Protein AF-A0A940SLX8-F1 (afdb_monomer_lite)

Secondary structure (DSSP, 8-state):
-HHHHHHHHHHHHHHHHHHHHHHHHHHHHHHTT--HHHHHHHHHHHHHHHHHHHHHHHHHHHHHHHHHHHHH-PPPPTHHHHHHHHHHHHHHHHHHHHHHHTTT-HHHHHHHHHHSHHHHHHHHHHSTTTS-TTTS-TTHHHHTTHHHHHHHHHHHHHHHHHHHHHHHHHHHHHT--

pLDDT: mean 77.26, std 13.23, range [50.78, 95.62]

Radius of gyration: 19.34 Å; chains: 1; bounding box: 44×27×64 Å

Foldseek 3Di:
DVLLVVLLVLLVVLLVVLLVVLQVLLVVQVVVVDDLVSLVVSLVVSLVVLLVSLLVSLLVSLVVQLVVCVVPVDHDDPVSLLVSLCSSLVVLVVLLVVCVVPQVDPVSVVVSCRRRRSCNSVVCSVPVVPDGPVVDDPVSSVVSSVSSVSSSVSNCNSHVVSNVVSVVVVVVVVVVD

Sequence (177 aa):
MKQYGKHLARLLLWLLLSEIFCLVLAFSFALLGGSVLLRLAGMLCGITAHVLLMYNTAQKIAEDDLRRYRQTGAAMPVRKPLLLAVCGMLPAWLLCLLLTLFRDSVLMQNVFLLLNAPFIGLYQLIFDGHEPFSAVPLLQRLLTALPPLLTGAALLAGYLPHYRRGIAAYHARSSRG

Structure (mmCIF, N/CA/C/O backbone):
data_AF-A0A940SLX8-F1
#
_entry.id   AF-A0A940SLX8-F1
#
loop_
_atom_site.group_PDB
_atom_site.id
_atom_site.type_symbol
_atom_site.label_atom_id
_atom_site.label_alt_id
_atom_site.label_comp_id
_atom_site.label_asym_id
_atom_site.label_entity_id
_atom_site.label_seq_id
_atom_site.pdbx_PDB_ins_code
_atom_site.Cartn_x
_atom_site.Cartn_y
_atom_site.Cartn_z
_atom_site.occupancy
_atom_site.B_iso_or_equiv
_atom_site.auth_seq_id
_atom_site.auth_comp_id
_atom_site.auth_asym_id
_atom_site.aut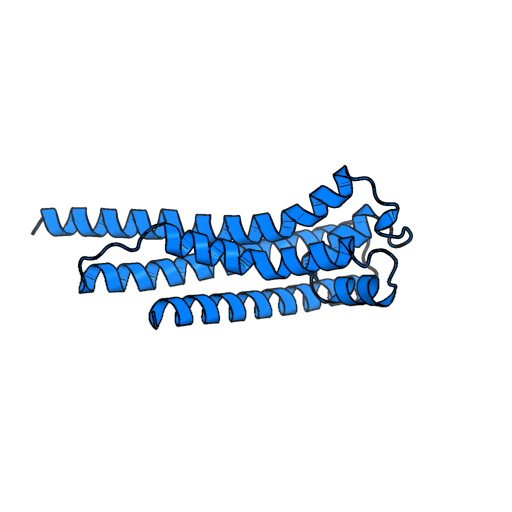h_atom_id
_atom_site.pdbx_PDB_model_num
ATOM 1 N N . MET A 1 1 ? -13.174 13.479 12.067 1.00 61.16 1 MET A N 1
ATOM 2 C CA . MET A 1 1 ? -12.348 13.606 10.841 1.00 61.16 1 MET A CA 1
ATOM 3 C C . MET A 1 1 ? -10.848 13.733 11.121 1.00 61.16 1 MET A C 1
ATOM 5 O O . MET A 1 1 ? -10.088 13.054 10.446 1.00 61.16 1 MET A O 1
ATOM 9 N N . LYS A 1 2 ? -10.408 14.486 12.147 1.00 77.31 2 LYS A N 1
ATOM 10 C CA . LYS A 1 2 ? -8.978 14.716 12.470 1.00 77.31 2 LYS A CA 1
ATOM 11 C C . LYS A 1 2 ? -8.082 13.457 12.504 1.00 77.31 2 LYS A C 1
ATOM 13 O O . LYS A 1 2 ? -6.961 13.504 12.020 1.00 77.31 2 LYS A O 1
ATOM 18 N N . GLN A 1 3 ? -8.563 12.322 13.021 1.00 81.38 3 GLN A N 1
ATOM 19 C CA . GLN A 1 3 ? -7.761 11.085 13.102 1.00 81.38 3 GLN A CA 1
ATOM 20 C C . GLN A 1 3 ? -7.558 10.380 11.754 1.00 81.38 3 GLN A C 1
ATOM 22 O O . GLN A 1 3 ? -6.480 9.860 11.504 1.00 81.38 3 GLN A O 1
ATOM 27 N N . TYR A 1 4 ? -8.558 10.408 10.867 1.00 81.06 4 TYR A N 1
ATOM 28 C CA . TYR A 1 4 ? -8.413 9.830 9.528 1.00 81.06 4 TYR A CA 1
ATOM 29 C C . TYR A 1 4 ? -7.348 10.585 8.722 1.00 81.06 4 TYR A C 1
ATOM 31 O O . TYR A 1 4 ? -6.506 9.964 8.089 1.00 81.06 4 TYR A O 1
ATOM 39 N N . GLY A 1 5 ? -7.324 11.920 8.834 1.00 82.88 5 GLY A N 1
ATOM 40 C CA . GLY A 1 5 ? -6.283 12.745 8.216 1.00 82.88 5 GLY A CA 1
ATOM 41 C C . GLY A 1 5 ? -4.875 12.410 8.716 1.00 82.88 5 GLY A C 1
ATOM 42 O O . GLY A 1 5 ? -3.955 12.336 7.913 1.00 82.88 5 GLY A O 1
ATOM 43 N N . LYS A 1 6 ? -4.707 12.124 10.017 1.00 89.50 6 LYS A N 1
ATOM 44 C CA . LYS A 1 6 ? -3.416 11.672 10.570 1.00 89.50 6 LYS A CA 1
ATOM 45 C C . LYS A 1 6 ? -2.981 10.321 9.997 1.00 89.50 6 LYS A C 1
ATOM 47 O O . LYS A 1 6 ? -1.818 10.169 9.639 1.00 89.50 6 LYS A O 1
ATOM 52 N N . HIS A 1 7 ? -3.905 9.365 9.889 1.00 88.19 7 HIS A N 1
ATOM 53 C CA . HIS A 1 7 ? -3.631 8.047 9.304 1.00 88.19 7 HIS A CA 1
ATOM 54 C C . HIS A 1 7 ? -3.264 8.146 7.826 1.00 88.19 7 HIS A C 1
ATOM 56 O O . HIS A 1 7 ? -2.301 7.519 7.397 1.00 88.19 7 HIS A O 1
ATOM 62 N N . LEU A 1 8 ? -3.980 8.983 7.073 1.00 86.62 8 LEU A N 1
ATOM 63 C CA . LEU A 1 8 ? -3.698 9.234 5.664 1.00 86.62 8 LEU A CA 1
ATOM 64 C C . LEU A 1 8 ? -2.342 9.924 5.473 1.00 86.62 8 LEU A C 1
ATOM 66 O O . LEU A 1 8 ? -1.545 9.468 4.666 1.00 86.62 8 LEU A O 1
ATOM 70 N N . ALA A 1 9 ? -2.042 10.972 6.242 1.00 86.75 9 ALA A N 1
ATOM 71 C CA . ALA A 1 9 ? -0.749 11.653 6.172 1.00 86.75 9 ALA A CA 1
ATOM 72 C C . ALA A 1 9 ? 0.411 10.708 6.521 1.00 86.75 9 ALA A C 1
ATOM 74 O O . ALA A 1 9 ? 1.430 10.697 5.837 1.00 86.75 9 ALA A O 1
ATOM 75 N N . ARG A 1 10 ? 0.235 9.867 7.552 1.00 88.12 10 ARG A N 1
ATOM 76 C CA . ARG A 1 10 ? 1.206 8.829 7.915 1.00 88.12 10 ARG A CA 1
ATOM 77 C C . ARG A 1 10 ? 1.404 7.837 6.767 1.00 88.12 10 ARG A C 1
ATOM 79 O O . ARG A 1 10 ? 2.544 7.524 6.449 1.00 88.12 10 ARG A O 1
ATOM 86 N N . LEU A 1 11 ? 0.320 7.362 6.154 1.00 86.19 11 LEU A N 1
ATOM 87 C CA . LEU A 1 11 ? 0.385 6.455 5.011 1.00 86.19 11 LEU A CA 1
ATOM 88 C C . LEU A 1 11 ? 1.140 7.087 3.835 1.00 86.19 11 LEU A C 1
ATOM 90 O O . LEU A 1 11 ? 2.054 6.465 3.310 1.00 86.19 11 LEU A O 1
ATOM 94 N N . LEU A 1 12 ? 0.800 8.324 3.465 1.00 85.94 12 LEU A N 1
ATOM 95 C CA . LEU A 1 12 ? 1.447 9.047 2.366 1.00 85.94 12 LEU A CA 1
ATOM 96 C C . LEU A 1 12 ? 2.942 9.271 2.623 1.00 85.94 12 LEU A C 1
ATOM 98 O O . LEU A 1 12 ? 3.746 9.091 1.714 1.00 85.94 12 LEU A O 1
ATOM 102 N N . LEU A 1 13 ? 3.325 9.607 3.859 1.00 88.56 13 LEU A N 1
ATOM 103 C CA . LEU A 1 13 ? 4.730 9.753 4.240 1.00 88.56 13 LEU A CA 1
ATOM 104 C C . LEU A 1 13 ? 5.499 8.437 4.076 1.00 88.56 13 LEU A C 1
ATOM 106 O O . LEU A 1 13 ? 6.578 8.423 3.493 1.00 88.56 13 LEU A O 1
ATOM 110 N N . TRP A 1 14 ? 4.951 7.329 4.576 1.00 86.06 14 TRP A N 1
ATOM 111 C CA . TRP A 1 14 ? 5.595 6.020 4.450 1.00 86.06 14 TRP A CA 1
ATOM 112 C C . TRP A 1 14 ? 5.632 5.517 3.010 1.00 86.06 14 TRP A C 1
ATOM 114 O O . TRP A 1 14 ? 6.601 4.871 2.622 1.00 86.06 14 TRP A O 1
ATOM 124 N N . LEU A 1 15 ? 4.614 5.840 2.215 1.00 83.75 15 LEU A N 1
ATOM 125 C CA . LEU A 1 15 ? 4.590 5.532 0.792 1.00 83.75 15 LEU A CA 1
ATOM 126 C C . LEU A 1 15 ? 5.710 6.289 0.069 1.00 83.75 15 LEU A C 1
ATOM 128 O O . LEU A 1 15 ? 6.518 5.660 -0.602 1.00 83.75 15 LEU A O 1
ATOM 132 N N . LEU A 1 16 ? 5.852 7.596 0.316 1.00 82.00 16 LEU A N 1
ATOM 133 C CA . LEU A 1 16 ? 6.955 8.403 -0.214 1.00 82.00 16 LEU A CA 1
ATOM 134 C C . LEU A 1 16 ? 8.331 7.854 0.196 1.00 82.00 16 LEU A C 1
ATOM 136 O O . LEU A 1 16 ? 9.211 7.705 -0.646 1.00 82.00 16 LEU A O 1
ATOM 140 N N . LEU A 1 17 ? 8.522 7.527 1.478 1.00 83.88 17 LEU A N 1
ATOM 141 C CA . LEU A 1 17 ? 9.782 6.953 1.964 1.00 83.88 17 LEU A CA 1
ATOM 142 C C . LEU A 1 17 ? 10.090 5.610 1.300 1.00 83.88 17 LEU A C 1
ATOM 144 O O . LEU A 1 17 ? 11.246 5.333 0.984 1.00 83.88 17 LEU A O 1
ATOM 148 N N . SER A 1 18 ? 9.067 4.788 1.071 1.00 82.69 18 SER A N 1
ATOM 149 C CA . SER A 1 18 ? 9.238 3.525 0.368 1.00 82.69 18 SER A CA 1
ATOM 150 C C . SER A 1 18 ? 9.635 3.726 -1.090 1.00 82.69 18 SER A C 1
ATOM 152 O O . SER A 1 18 ? 10.478 2.972 -1.569 1.00 82.69 18 SER A O 1
ATOM 154 N N . GLU A 1 19 ? 9.053 4.704 -1.785 1.00 75.44 19 GLU A N 1
ATOM 155 C CA . GLU A 1 19 ? 9.432 5.039 -3.164 1.00 75.44 19 GLU A CA 1
ATOM 156 C C . GLU A 1 19 ? 10.887 5.511 -3.229 1.00 75.44 19 GLU A C 1
ATOM 158 O O . GLU A 1 19 ? 11.663 5.002 -4.034 1.00 75.44 19 GLU A O 1
ATOM 163 N N . ILE A 1 20 ? 11.301 6.402 -2.318 1.00 79.56 20 ILE A N 1
ATOM 164 C CA . ILE A 1 20 ? 12.694 6.866 -2.220 1.00 79.56 20 ILE A CA 1
ATOM 165 C C . ILE A 1 20 ? 13.639 5.686 -1.970 1.00 79.56 20 ILE A C 1
ATOM 167 O O . ILE A 1 20 ? 14.657 5.557 -2.645 1.00 79.56 20 ILE A O 1
ATOM 171 N N . PHE A 1 21 ? 13.304 4.801 -1.028 1.00 80.81 21 PHE A N 1
ATOM 172 C CA . PHE A 1 21 ? 14.116 3.620 -0.731 1.00 80.81 21 PHE A CA 1
ATOM 173 C C . PHE A 1 21 ? 14.257 2.702 -1.950 1.00 80.81 21 PHE A C 1
ATOM 175 O O . PHE A 1 21 ? 15.353 2.242 -2.273 1.00 80.81 21 PHE A O 1
ATOM 182 N N . CYS A 1 22 ? 13.159 2.471 -2.663 1.00 74.31 22 CYS A N 1
ATOM 183 C CA . CYS A 1 22 ? 13.168 1.647 -3.861 1.00 74.31 22 CYS A CA 1
ATOM 184 C C . CYS A 1 22 ? 13.931 2.308 -5.016 1.00 74.31 22 CYS A C 1
ATOM 186 O O . CYS A 1 22 ? 14.577 1.604 -5.786 1.00 74.31 22 CYS A O 1
ATOM 188 N N . LEU A 1 23 ? 13.922 3.640 -5.102 1.00 70.50 23 LEU A N 1
ATOM 189 C CA . LEU A 1 23 ? 14.727 4.407 -6.053 1.00 70.50 23 LEU A CA 1
ATOM 190 C C . LEU A 1 23 ? 16.217 4.298 -5.756 1.00 70.50 23 LEU A C 1
ATOM 192 O O . LEU A 1 23 ? 16.998 4.050 -6.671 1.00 70.50 23 LEU A O 1
ATOM 196 N N . VAL A 1 24 ? 16.608 4.381 -4.483 1.00 76.25 24 VAL A N 1
ATOM 197 C CA . VAL A 1 24 ? 17.995 4.144 -4.058 1.00 76.25 24 VAL A CA 1
ATOM 198 C C . VAL A 1 24 ? 18.440 2.728 -4.425 1.00 76.25 24 VAL A C 1
ATOM 200 O O . VAL A 1 24 ? 19.523 2.561 -4.988 1.00 76.25 24 VAL A O 1
ATOM 203 N N . LEU A 1 25 ? 17.607 1.711 -4.172 1.00 72.69 25 LEU A N 1
ATOM 204 C CA . LEU A 1 25 ? 17.904 0.333 -4.573 1.00 72.69 25 LEU A CA 1
ATOM 205 C C . LEU A 1 25 ? 18.033 0.201 -6.094 1.00 72.69 25 LEU A C 1
ATOM 207 O O . LEU A 1 25 ? 19.049 -0.301 -6.571 1.00 72.69 25 LEU A O 1
ATOM 211 N N . ALA A 1 26 ? 17.050 0.682 -6.857 1.00 67.44 26 ALA A N 1
ATOM 212 C CA . ALA A 1 26 ? 17.057 0.607 -8.316 1.00 67.44 26 ALA A CA 1
ATOM 213 C C . ALA A 1 26 ? 18.305 1.277 -8.912 1.00 67.44 26 ALA A C 1
ATOM 215 O O . ALA A 1 26 ? 18.977 0.688 -9.757 1.00 67.44 26 ALA A O 1
ATOM 216 N N . PHE A 1 27 ? 18.667 2.463 -8.416 1.00 67.75 27 PHE A N 1
ATOM 217 C CA . PHE A 1 27 ? 19.854 3.190 -8.862 1.00 67.75 27 PHE A CA 1
ATOM 218 C C . PHE A 1 27 ? 21.152 2.456 -8.503 1.00 67.75 27 PHE A C 1
ATOM 220 O O . PHE A 1 27 ? 22.059 2.358 -9.328 1.00 67.75 27 PHE A O 1
ATOM 227 N N . SER A 1 28 ? 21.218 1.869 -7.304 1.00 70.94 28 SER A N 1
ATOM 228 C CA . SER A 1 28 ? 22.371 1.076 -6.859 1.00 70.94 28 SER A CA 1
ATOM 229 C C . SER A 1 28 ? 22.591 -0.148 -7.754 1.00 70.94 28 SER A C 1
ATOM 231 O O . SER A 1 28 ? 23.718 -0.428 -8.155 1.00 70.94 28 SER A O 1
ATOM 233 N N . PHE A 1 29 ? 21.520 -0.852 -8.131 1.00 66.44 29 PHE A N 1
ATOM 234 C CA . PHE A 1 29 ? 21.609 -2.006 -9.031 1.00 66.44 29 PHE A CA 1
ATOM 235 C C . PHE A 1 29 ? 21.891 -1.621 -10.489 1.00 66.44 29 PHE A C 1
ATOM 237 O O . PHE A 1 29 ? 22.574 -2.373 -11.188 1.00 66.44 29 PHE A O 1
ATOM 244 N N . ALA A 1 30 ? 21.406 -0.462 -10.947 1.00 63.56 30 ALA A N 1
ATOM 245 C CA . ALA A 1 30 ? 21.693 0.056 -12.283 1.00 63.56 30 ALA A CA 1
ATOM 246 C C . ALA A 1 30 ? 23.173 0.450 -12.442 1.00 63.56 30 ALA A C 1
ATOM 248 O O . ALA A 1 30 ? 23.803 0.074 -13.430 1.00 63.56 30 ALA A O 1
ATOM 249 N N . LEU A 1 31 ? 23.745 1.145 -11.452 1.00 64.69 31 LEU A N 1
ATOM 250 C CA . LEU A 1 31 ? 25.152 1.566 -11.448 1.00 64.69 31 LEU A CA 1
ATOM 251 C C . LEU A 1 31 ? 26.138 0.395 -11.444 1.00 64.69 31 LEU A C 1
ATOM 253 O O . LEU A 1 31 ? 27.201 0.482 -12.049 1.00 64.69 31 LEU A O 1
ATOM 257 N N . LEU A 1 32 ? 25.793 -0.705 -10.775 1.00 64.06 32 LEU A N 1
ATOM 258 C CA . LEU A 1 32 ? 26.677 -1.863 -10.633 1.00 64.06 32 LEU A CA 1
ATOM 259 C C . LEU A 1 32 ? 26.770 -2.731 -11.901 1.00 64.06 32 LEU A C 1
ATOM 261 O O . LEU A 1 32 ? 27.427 -3.768 -11.870 1.00 64.06 32 LEU A O 1
ATOM 265 N N . GLY A 1 33 ? 26.108 -2.353 -13.005 1.00 57.47 33 GLY A N 1
ATOM 266 C CA . GLY A 1 33 ? 26.141 -3.121 -14.256 1.00 57.47 33 GLY A CA 1
ATOM 267 C C . GLY A 1 33 ? 25.638 -4.560 -14.095 1.00 57.47 33 GLY A C 1
ATOM 268 O O . GLY A 1 33 ? 26.026 -5.443 -14.855 1.00 57.47 33 GLY A O 1
ATOM 269 N N . GLY A 1 34 ? 24.805 -4.809 -13.077 1.00 60.28 34 GLY A N 1
ATOM 270 C CA . GLY A 1 34 ? 24.477 -6.154 -12.618 1.00 60.28 34 GLY A CA 1
ATOM 271 C C . GLY A 1 34 ? 23.803 -7.008 -13.690 1.00 60.28 34 GLY A C 1
ATOM 272 O O . GLY A 1 34 ? 22.987 -6.511 -14.477 1.00 60.28 34 GLY A O 1
ATOM 273 N N . SER A 1 35 ? 24.120 -8.307 -13.675 1.00 72.75 35 SER A N 1
ATOM 274 C CA . SER A 1 35 ? 23.455 -9.327 -14.489 1.00 72.75 35 SER A CA 1
ATOM 275 C C . SER A 1 35 ? 21.934 -9.308 -14.278 1.00 72.75 35 SER A C 1
ATOM 277 O O . SER A 1 35 ? 21.438 -8.840 -13.251 1.00 72.75 35 SER A O 1
ATOM 279 N N . VAL A 1 36 ? 21.176 -9.854 -15.235 1.00 70.50 36 VAL A N 1
ATOM 280 C CA . VAL A 1 36 ? 19.701 -9.951 -15.170 1.00 70.50 36 VAL A CA 1
ATOM 281 C C . VAL A 1 36 ? 19.224 -10.543 -13.833 1.00 70.50 36 VAL A C 1
ATOM 283 O O . VAL A 1 36 ? 18.281 -10.037 -13.229 1.00 70.50 36 VAL A O 1
ATOM 286 N N . LEU A 1 37 ? 19.937 -11.549 -13.313 1.00 74.62 37 LEU A N 1
ATOM 287 C CA . LEU A 1 37 ? 19.700 -12.155 -11.996 1.00 74.62 37 LEU A CA 1
ATOM 288 C C . LEU A 1 37 ? 19.804 -11.152 -10.837 1.00 74.62 37 LEU A C 1
ATOM 290 O O . LEU A 1 37 ? 18.955 -11.154 -9.946 1.00 74.62 37 LEU A O 1
ATOM 294 N N . LEU A 1 38 ? 20.813 -10.278 -10.848 1.00 71.88 38 LEU A N 1
ATOM 295 C CA . LEU A 1 38 ? 21.011 -9.273 -9.802 1.00 71.88 38 LEU A CA 1
ATOM 296 C C . LEU A 1 38 ? 19.903 -8.207 -9.834 1.00 71.88 38 LEU A C 1
ATOM 298 O O . LEU A 1 38 ? 19.417 -7.781 -8.788 1.00 71.88 38 LEU A O 1
ATOM 302 N N . ARG A 1 39 ? 19.462 -7.820 -11.038 1.00 67.75 39 ARG A N 1
ATOM 303 C CA . ARG A 1 39 ? 18.347 -6.878 -11.239 1.00 67.75 39 ARG A CA 1
ATOM 304 C C . ARG A 1 39 ? 17.019 -7.465 -10.754 1.00 67.75 39 ARG A C 1
ATOM 306 O O . ARG A 1 39 ? 16.274 -6.778 -10.058 1.00 67.75 39 ARG A O 1
ATOM 313 N N . LEU A 1 40 ? 16.761 -8.744 -11.043 1.00 71.75 40 LEU A N 1
ATOM 314 C CA . LEU A 1 40 ? 15.604 -9.483 -10.521 1.00 71.75 40 LEU A CA 1
ATOM 315 C C . LEU A 1 40 ? 15.615 -9.558 -8.992 1.00 71.75 40 LEU A C 1
ATOM 317 O O . LEU A 1 40 ? 14.599 -9.278 -8.357 1.00 71.75 40 LEU A O 1
ATOM 321 N N . ALA A 1 41 ? 16.758 -9.898 -8.393 1.00 76.06 41 ALA A N 1
ATOM 322 C CA . ALA A 1 41 ? 16.896 -9.952 -6.941 1.00 76.06 41 ALA A CA 1
ATOM 323 C C . ALA A 1 41 ? 16.655 -8.576 -6.295 1.00 76.06 41 ALA A C 1
ATOM 325 O O . ALA A 1 41 ? 15.928 -8.477 -5.305 1.00 76.06 41 ALA A O 1
ATOM 326 N N . GLY A 1 42 ? 17.199 -7.506 -6.884 1.00 73.31 42 GLY A N 1
ATOM 327 C CA . GLY A 1 42 ? 16.982 -6.133 -6.429 1.00 73.31 42 GLY A CA 1
ATOM 328 C C . GLY A 1 42 ? 15.521 -5.693 -6.510 1.00 73.31 42 GLY A C 1
ATOM 329 O O . GLY A 1 42 ? 14.987 -5.126 -5.557 1.00 73.31 42 GLY A O 1
ATOM 330 N N . MET A 1 43 ? 14.850 -6.027 -7.611 1.00 73.06 43 MET A N 1
ATOM 331 C CA . MET A 1 43 ? 13.426 -5.770 -7.816 1.00 73.06 43 MET A CA 1
ATOM 332 C C . MET A 1 43 ? 12.559 -6.507 -6.788 1.00 73.06 43 MET A C 1
ATOM 334 O O . MET A 1 43 ? 11.723 -5.890 -6.129 1.00 73.06 43 MET A O 1
ATOM 338 N N . LEU A 1 44 ? 12.785 -7.811 -6.593 1.00 79.81 44 LEU A N 1
ATOM 339 C CA . LEU A 1 44 ? 12.064 -8.602 -5.590 1.00 79.81 44 LEU A CA 1
ATOM 340 C C . LEU A 1 44 ? 12.295 -8.063 -4.175 1.00 79.81 44 LEU A C 1
ATOM 342 O O . LEU A 1 44 ? 11.351 -7.988 -3.386 1.00 79.81 44 LEU A O 1
ATOM 346 N N . CYS A 1 45 ? 13.521 -7.637 -3.865 1.00 81.94 45 CYS A N 1
ATOM 347 C CA . CYS A 1 45 ? 13.854 -7.002 -2.594 1.00 81.94 45 CYS A CA 1
ATOM 348 C C . CYS A 1 45 ? 13.084 -5.685 -2.401 1.00 81.94 45 CYS A C 1
ATOM 350 O O . CYS A 1 45 ? 12.455 -5.496 -1.361 1.00 81.94 45 CYS A O 1
ATOM 352 N N . GLY A 1 46 ? 13.049 -4.815 -3.418 1.00 80.25 46 GLY A N 1
ATOM 353 C CA . GLY A 1 46 ? 12.303 -3.554 -3.384 1.00 80.25 46 GLY A CA 1
ATOM 354 C C . GLY A 1 46 ? 10.799 -3.756 -3.178 1.00 80.25 46 GLY A C 1
ATOM 355 O O . GLY A 1 46 ? 10.213 -3.159 -2.275 1.00 80.25 46 GLY A O 1
ATOM 356 N N . ILE A 1 47 ? 10.184 -4.664 -3.945 1.00 80.69 47 ILE A N 1
ATOM 357 C CA . ILE A 1 47 ? 8.757 -5.006 -3.808 1.00 80.69 47 ILE A CA 1
ATOM 358 C C . ILE A 1 47 ? 8.468 -5.559 -2.408 1.00 80.69 47 ILE A C 1
ATOM 360 O O . ILE A 1 47 ? 7.516 -5.133 -1.753 1.00 80.69 47 ILE A O 1
ATOM 364 N N . THR A 1 48 ? 9.302 -6.481 -1.924 1.00 86.25 48 THR A N 1
ATOM 365 C CA . THR A 1 48 ? 9.130 -7.094 -0.600 1.00 86.25 48 THR A CA 1
ATOM 366 C C . THR A 1 48 ? 9.257 -6.053 0.509 1.00 86.25 48 THR A C 1
ATOM 368 O O . THR A 1 48 ? 8.410 -5.999 1.400 1.00 86.25 48 THR A O 1
ATOM 371 N N . ALA A 1 49 ? 10.269 -5.184 0.441 1.00 86.25 49 ALA A N 1
ATOM 372 C CA . ALA A 1 49 ? 10.471 -4.109 1.406 1.00 86.25 49 ALA A CA 1
ATOM 373 C C . ALA A 1 49 ? 9.282 -3.136 1.428 1.00 86.25 49 ALA A C 1
ATOM 375 O O . ALA A 1 49 ? 8.779 -2.817 2.507 1.00 86.25 49 ALA A O 1
ATOM 376 N N . HIS A 1 50 ? 8.783 -2.730 0.256 1.00 87.25 50 HIS A N 1
ATOM 377 C CA . HIS A 1 50 ? 7.594 -1.886 0.133 1.00 87.25 50 HIS A CA 1
ATOM 378 C C . HIS A 1 50 ? 6.367 -2.533 0.788 1.00 87.25 50 HIS A C 1
ATOM 380 O O . HIS A 1 50 ? 5.709 -1.924 1.635 1.00 87.25 50 HIS A O 1
ATOM 386 N N . VAL A 1 51 ? 6.082 -3.795 0.449 1.00 89.31 51 VAL A N 1
ATOM 387 C CA . VAL A 1 51 ? 4.944 -4.550 0.994 1.00 89.31 51 VAL A CA 1
ATOM 388 C C . VAL A 1 51 ? 5.037 -4.671 2.515 1.00 89.31 51 VAL A C 1
ATOM 390 O O . VAL A 1 51 ? 4.057 -4.400 3.210 1.00 89.31 51 VAL A O 1
ATOM 393 N N . LEU A 1 52 ? 6.207 -5.022 3.052 1.00 90.69 52 LEU A N 1
ATOM 394 C CA . LEU A 1 52 ? 6.421 -5.138 4.497 1.00 90.69 52 LEU A CA 1
ATOM 395 C C . LEU A 1 52 ? 6.241 -3.798 5.218 1.00 90.69 52 LEU A C 1
ATOM 397 O O . LEU A 1 52 ? 5.646 -3.745 6.297 1.00 90.69 52 LEU A O 1
ATOM 401 N N . LEU A 1 53 ? 6.715 -2.708 4.620 1.00 89.94 53 LEU A N 1
ATOM 402 C CA . LEU A 1 53 ? 6.613 -1.368 5.187 1.00 89.94 53 LEU A CA 1
ATOM 403 C C . LEU A 1 53 ? 5.157 -0.870 5.196 1.00 89.94 53 LEU A C 1
ATOM 405 O O . LEU A 1 53 ? 4.695 -0.347 6.216 1.00 89.94 53 LEU A O 1
ATOM 409 N N . MET A 1 54 ? 4.395 -1.113 4.125 1.00 91.25 54 MET A N 1
ATOM 410 C CA . MET A 1 54 ? 2.952 -0.837 4.073 1.00 91.25 54 MET A CA 1
ATOM 411 C C . MET A 1 54 ? 2.171 -1.691 5.075 1.00 91.25 54 MET A C 1
ATOM 413 O O . MET A 1 54 ? 1.348 -1.169 5.830 1.00 91.25 54 MET A O 1
ATOM 417 N N . TYR A 1 55 ? 2.479 -2.986 5.152 1.00 93.50 55 TYR A N 1
ATOM 418 C CA . TYR A 1 55 ? 1.875 -3.914 6.105 1.00 93.50 55 TYR A CA 1
ATOM 419 C C . TYR A 1 55 ? 2.104 -3.475 7.562 1.00 93.50 55 TYR A C 1
ATOM 421 O O . TYR A 1 55 ? 1.154 -3.370 8.340 1.00 93.50 55 TYR A O 1
ATOM 429 N N . ASN A 1 56 ? 3.344 -3.141 7.932 1.00 93.88 56 ASN A N 1
ATOM 430 C CA . ASN A 1 56 ? 3.688 -2.662 9.275 1.00 93.88 56 ASN A CA 1
ATOM 431 C C . ASN A 1 56 ? 3.019 -1.312 9.591 1.00 93.88 56 ASN A C 1
ATOM 433 O O . ASN A 1 56 ? 2.493 -1.091 10.684 1.00 93.88 56 ASN A O 1
ATOM 437 N N . THR A 1 57 ? 2.965 -0.408 8.610 1.00 92.69 57 THR A N 1
ATOM 438 C CA . THR A 1 57 ? 2.246 0.866 8.748 1.00 92.69 57 THR A CA 1
ATOM 439 C C . THR A 1 57 ? 0.765 0.632 9.044 1.00 92.69 57 THR A C 1
ATOM 441 O O . THR A 1 57 ? 0.210 1.256 9.952 1.00 92.69 57 THR A O 1
ATOM 444 N N . ALA A 1 58 ? 0.134 -0.309 8.340 1.00 93.31 58 ALA A N 1
ATOM 445 C CA . ALA A 1 58 ? -1.253 -0.690 8.570 1.00 93.31 58 ALA A CA 1
ATOM 446 C C . ALA A 1 58 ? -1.486 -1.302 9.959 1.00 93.31 58 ALA A C 1
ATOM 448 O O . ALA A 1 58 ? -2.496 -0.986 10.590 1.00 93.31 58 ALA A O 1
ATOM 449 N N . GLN A 1 59 ? -0.547 -2.102 10.472 1.00 94.50 59 GLN A N 1
ATOM 450 C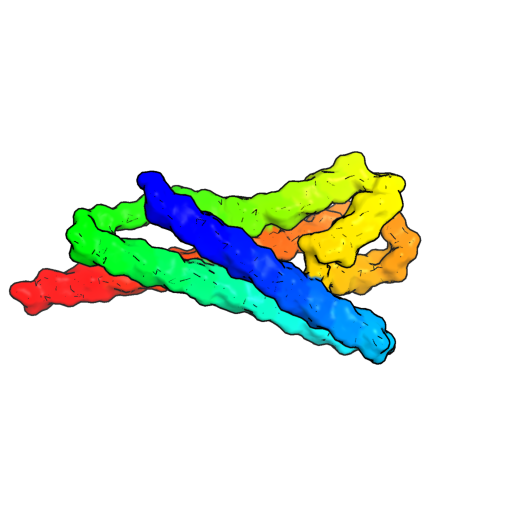 CA . GLN A 1 59 ? -0.612 -2.611 11.845 1.00 94.50 59 GLN A CA 1
ATOM 451 C C . GLN A 1 59 ? -0.583 -1.476 12.874 1.00 94.50 59 GLN A C 1
ATOM 453 O O . GLN A 1 59 ? -1.447 -1.426 13.745 1.00 94.50 59 GLN A O 1
ATOM 458 N N . LYS A 1 60 ? 0.321 -0.498 12.732 1.00 94.06 60 LYS A N 1
ATOM 459 C CA . LYS A 1 60 ? 0.365 0.665 13.639 1.00 94.06 60 LYS A CA 1
ATOM 460 C C . LYS A 1 60 ? -0.918 1.497 13.599 1.00 94.06 60 LYS A C 1
ATOM 462 O O . LYS A 1 60 ? -1.368 1.999 14.626 1.00 94.06 60 LYS A O 1
ATOM 467 N N . ILE A 1 61 ? -1.526 1.646 12.421 1.00 93.00 61 ILE A N 1
ATOM 468 C CA . ILE A 1 61 ? -2.832 2.309 12.284 1.00 93.00 61 ILE A CA 1
ATOM 469 C C . ILE A 1 61 ? -3.921 1.490 13.002 1.00 93.00 61 ILE A C 1
ATOM 471 O O . ILE A 1 61 ? -4.741 2.064 13.722 1.00 93.00 61 ILE A O 1
ATOM 475 N N . ALA A 1 62 ? -3.910 0.160 12.862 1.00 93.56 62 ALA A N 1
ATOM 476 C CA . ALA A 1 62 ? -4.838 -0.727 13.563 1.00 93.56 62 ALA A CA 1
ATOM 477 C C . ALA A 1 62 ? -4.678 -0.653 15.090 1.00 93.56 62 ALA A C 1
ATOM 479 O O . ALA A 1 62 ? -5.683 -0.633 15.799 1.00 93.56 62 ALA A O 1
ATOM 480 N N . GLU A 1 63 ? -3.448 -0.565 15.605 1.00 93.94 63 GLU A N 1
ATOM 481 C CA . GLU A 1 63 ? -3.170 -0.379 17.035 1.00 93.94 63 GLU A CA 1
ATOM 482 C C . GLU A 1 63 ? -3.746 0.935 17.573 1.00 93.94 63 GLU A C 1
ATOM 484 O O . GLU A 1 63 ? -4.395 0.944 18.623 1.00 93.94 63 GLU A O 1
ATOM 489 N N . ASP A 1 64 ? -3.549 2.040 16.852 1.00 93.56 64 ASP A N 1
ATOM 490 C CA . ASP A 1 64 ? -4.099 3.347 17.222 1.00 93.56 64 ASP A CA 1
ATOM 491 C C . ASP A 1 64 ? -5.637 3.318 17.259 1.00 93.56 64 ASP A C 1
ATOM 493 O O . ASP A 1 64 ? -6.267 3.861 18.175 1.00 93.56 64 ASP A O 1
ATOM 497 N N . ASP A 1 65 ? -6.261 2.637 16.297 1.00 92.56 65 ASP A N 1
ATOM 498 C CA . ASP A 1 65 ? -7.713 2.465 16.254 1.00 92.56 65 ASP A CA 1
ATOM 499 C C . ASP A 1 65 ? -8.224 1.531 17.361 1.00 92.56 65 ASP A C 1
ATOM 501 O O . ASP A 1 65 ? -9.317 1.739 17.892 1.00 92.56 65 ASP A O 1
ATOM 505 N N . LEU A 1 66 ? -7.433 0.531 17.758 1.00 93.00 66 LEU A N 1
ATOM 506 C CA . LEU A 1 66 ? -7.709 -0.353 18.893 1.00 93.00 66 LEU A CA 1
ATOM 507 C C . LEU A 1 66 ? -7.646 0.390 20.225 1.00 93.00 66 LEU A C 1
ATOM 509 O O . LEU A 1 66 ? -8.517 0.206 21.075 1.00 93.00 66 LEU A O 1
ATOM 513 N N . ARG A 1 67 ? -6.644 1.254 20.416 1.00 92.62 67 ARG A N 1
ATOM 514 C CA . ARG A 1 67 ? -6.546 2.116 21.606 1.00 92.62 67 ARG A CA 1
ATOM 515 C C . ARG A 1 67 ? -7.765 3.018 21.716 1.00 92.62 67 ARG A C 1
ATOM 517 O O . ARG A 1 67 ? -8.360 3.113 22.786 1.00 92.62 67 ARG A O 1
ATOM 524 N N . ARG A 1 68 ? -8.186 3.609 20.597 1.00 89.88 68 ARG A N 1
ATOM 525 C CA . ARG A 1 68 ? -9.412 4.404 20.550 1.00 89.88 68 ARG A CA 1
ATOM 526 C C . ARG A 1 68 ? -10.652 3.570 20.854 1.00 89.88 68 ARG A C 1
ATOM 528 O O . ARG A 1 68 ? -11.482 4.017 21.637 1.00 89.88 68 ARG A O 1
ATOM 535 N N . TYR A 1 69 ? -10.775 2.375 20.278 1.00 92.00 69 TYR A N 1
ATOM 536 C CA . TYR A 1 69 ? -11.896 1.478 20.560 1.00 92.00 69 TYR A CA 1
ATOM 537 C C . TYR A 1 69 ? -12.055 1.233 22.064 1.00 92.00 69 TYR A C 1
ATOM 539 O O . TYR A 1 69 ? -13.150 1.389 22.591 1.00 92.00 69 TYR A O 1
ATOM 547 N N . ARG A 1 70 ? -10.953 0.968 22.774 1.00 89.38 70 ARG A N 1
ATOM 548 C CA . ARG A 1 70 ? -10.961 0.771 24.235 1.00 89.38 70 ARG A CA 1
ATOM 549 C C . ARG A 1 70 ? -11.420 2.001 25.020 1.00 89.38 70 ARG A C 1
ATOM 551 O O . ARG A 1 70 ? -11.968 1.845 26.100 1.00 89.38 70 ARG A O 1
ATOM 558 N N . GLN A 1 71 ? -11.177 3.203 24.501 1.00 91.31 71 GLN A N 1
ATOM 559 C CA . GLN A 1 71 ? -11.575 4.458 25.146 1.00 91.31 71 GLN A CA 1
ATOM 560 C C . GLN A 1 71 ? -13.025 4.839 24.841 1.00 91.31 71 GLN A C 1
ATOM 562 O O . GLN A 1 71 ? -13.697 5.415 25.687 1.00 91.31 71 GLN A O 1
ATOM 567 N N . THR A 1 72 ? -13.498 4.566 23.622 1.00 90.06 72 THR A N 1
ATOM 568 C CA . THR A 1 72 ? -14.789 5.080 23.141 1.00 90.06 72 THR A CA 1
ATOM 569 C C . THR A 1 72 ? -15.879 4.022 23.006 1.00 90.06 72 THR A C 1
ATOM 571 O O . THR A 1 72 ? -17.011 4.381 22.710 1.00 90.06 72 THR A O 1
ATOM 574 N N . GLY A 1 73 ? -15.551 2.729 23.085 1.00 87.31 73 GLY A N 1
ATOM 575 C CA . GLY A 1 73 ? -16.467 1.607 22.819 1.00 87.31 73 GLY A CA 1
ATOM 576 C C . GLY A 1 73 ? -16.945 1.485 21.362 1.00 87.31 73 GLY A C 1
ATOM 577 O O . GLY A 1 73 ? -17.499 0.467 20.965 1.00 87.31 73 GLY A O 1
ATOM 578 N N . ALA A 1 74 ? -16.723 2.506 20.532 1.00 87.50 74 ALA A N 1
ATOM 579 C CA . ALA A 1 74 ? -17.147 2.538 19.139 1.00 87.50 74 ALA A CA 1
ATOM 580 C C . ALA A 1 74 ? -16.129 1.870 18.199 1.00 87.50 74 ALA A C 1
ATOM 582 O O . ALA A 1 74 ? -15.003 2.353 18.034 1.00 87.50 74 ALA A O 1
ATOM 583 N N . ALA A 1 75 ? -16.539 0.778 17.547 1.00 86.94 75 ALA A N 1
ATOM 584 C CA . ALA A 1 75 ? -15.726 0.070 16.559 1.00 86.94 75 ALA A CA 1
ATOM 585 C C . ALA A 1 75 ? -15.470 0.913 15.296 1.00 86.94 75 ALA A C 1
ATOM 587 O O . ALA A 1 75 ? -16.308 1.708 14.857 1.00 86.94 75 ALA A O 1
ATOM 588 N N . MET A 1 76 ? -14.302 0.723 14.677 1.00 88.38 76 MET A N 1
ATOM 589 C CA . MET A 1 76 ? -13.959 1.394 13.429 1.00 88.38 76 MET A CA 1
ATOM 590 C C . MET A 1 76 ? -14.709 0.744 12.253 1.00 88.38 76 MET A C 1
ATOM 592 O O . MET A 1 76 ? -14.601 -0.468 12.058 1.00 88.38 76 MET A O 1
ATOM 596 N N . PRO A 1 77 ? -15.447 1.512 11.427 1.00 88.19 77 PRO A N 1
ATOM 597 C CA . PRO A 1 77 ? -16.163 0.942 10.295 1.00 88.19 77 PRO A CA 1
ATOM 598 C C . PRO A 1 77 ? -15.191 0.496 9.195 1.00 88.19 77 PRO A C 1
ATOM 600 O O . PRO A 1 77 ? -14.295 1.252 8.815 1.00 88.19 77 PRO A O 1
ATOM 603 N N . VAL A 1 78 ? -15.435 -0.687 8.621 1.00 86.44 78 VAL A N 1
ATOM 604 C CA . VAL A 1 78 ? -14.586 -1.353 7.605 1.00 86.44 78 VAL A CA 1
ATOM 605 C C . VAL A 1 78 ? -14.343 -0.493 6.357 1.00 86.44 78 VAL A C 1
ATOM 607 O O . VAL A 1 78 ? -13.294 -0.588 5.727 1.00 86.44 78 VAL A O 1
ATOM 610 N N . ARG A 1 79 ? -15.257 0.429 6.034 1.00 90.12 79 ARG A N 1
ATOM 611 C CA . ARG A 1 79 ? -15.074 1.377 4.924 1.00 90.12 79 ARG A CA 1
ATOM 612 C C . ARG A 1 79 ? -13.833 2.266 5.062 1.00 90.12 79 ARG A C 1
ATOM 614 O O . ARG A 1 79 ? -13.307 2.713 4.056 1.00 90.12 79 ARG A O 1
ATOM 621 N N . LYS A 1 80 ? -13.361 2.549 6.281 1.00 88.25 80 LYS A N 1
ATOM 622 C CA . LYS A 1 80 ? -12.201 3.430 6.509 1.00 88.25 80 LYS A CA 1
ATOM 623 C C . LYS A 1 80 ? -10.857 2.794 6.144 1.00 88.25 80 LYS A C 1
ATOM 625 O O . LYS A 1 80 ? -10.124 3.442 5.405 1.00 88.25 80 LYS A O 1
ATOM 630 N N . PRO A 1 81 ? -10.511 1.578 6.610 1.00 88.25 81 PRO A N 1
ATOM 631 C CA . PRO A 1 81 ? -9.303 0.906 6.139 1.00 88.25 81 PRO A CA 1
ATOM 632 C C . PRO A 1 81 ? -9.369 0.599 4.639 1.00 88.25 81 PRO A C 1
ATOM 634 O O . PRO A 1 81 ? -8.345 0.670 3.972 1.00 88.25 81 PRO A O 1
ATOM 637 N N . LEU A 1 82 ? -10.564 0.354 4.087 1.00 90.69 82 LEU A N 1
ATOM 638 C CA . LEU A 1 82 ? -10.739 0.212 2.642 1.00 90.69 82 LEU A CA 1
ATOM 639 C C . LEU A 1 82 ? -10.442 1.520 1.894 1.00 90.69 82 LEU A C 1
ATOM 641 O O . LEU A 1 82 ? -9.704 1.497 0.916 1.00 90.69 82 LEU A O 1
ATOM 645 N N . LEU A 1 83 ? -10.931 2.665 2.386 1.00 89.50 83 LEU A N 1
ATOM 646 C CA . LEU A 1 83 ? -10.597 3.973 1.812 1.00 89.50 83 LEU A CA 1
ATOM 647 C C . LEU A 1 83 ? -9.091 4.258 1.898 1.00 89.50 83 LEU A C 1
ATOM 649 O O . LEU A 1 83 ? -8.516 4.743 0.935 1.00 89.50 83 LEU A O 1
ATOM 653 N N . LEU A 1 84 ? -8.446 3.923 3.022 1.00 87.50 84 LEU A N 1
ATOM 654 C CA . LEU A 1 84 ? -6.993 4.050 3.190 1.00 87.50 84 LEU A CA 1
ATOM 655 C C . LEU A 1 84 ? -6.228 3.193 2.179 1.00 87.50 84 LEU A C 1
ATOM 657 O O . LEU A 1 84 ? -5.282 3.689 1.575 1.00 87.50 84 LEU A O 1
ATOM 661 N N . ALA A 1 85 ? -6.653 1.945 1.967 1.00 89.81 85 ALA A N 1
ATOM 662 C CA . ALA A 1 85 ? -6.060 1.072 0.961 1.00 89.81 85 ALA A CA 1
ATOM 663 C C . ALA A 1 85 ? -6.212 1.671 -0.443 1.00 89.81 85 ALA A C 1
ATOM 665 O O . ALA A 1 85 ? -5.213 1.854 -1.128 1.00 89.81 85 ALA A O 1
ATOM 666 N N . VAL A 1 86 ? -7.424 2.085 -0.829 1.00 88.56 86 VAL A N 1
ATOM 667 C CA . VAL A 1 86 ? -7.679 2.738 -2.126 1.00 88.56 86 VAL A CA 1
ATOM 668 C C . VAL A 1 86 ? -6.832 4.003 -2.290 1.00 88.56 86 VAL A C 1
ATOM 670 O O . VAL A 1 86 ? -6.196 4.176 -3.325 1.00 88.56 86 VAL A O 1
ATOM 673 N N . CYS A 1 87 ? -6.755 4.860 -1.268 1.00 86.44 87 CYS A N 1
ATOM 674 C CA . CYS A 1 87 ? -5.916 6.058 -1.288 1.00 86.44 87 CYS A CA 1
ATOM 675 C C . CYS A 1 87 ? -4.422 5.733 -1.414 1.00 86.44 87 CYS A C 1
ATOM 677 O O . CYS A 1 87 ? -3.710 6.482 -2.071 1.00 86.44 87 CYS A O 1
ATOM 679 N N . GLY A 1 88 ? -3.945 4.641 -0.809 1.00 82.12 88 GLY A N 1
ATOM 680 C CA . GLY A 1 88 ? -2.560 4.183 -0.950 1.00 82.12 88 GLY A CA 1
ATOM 681 C C . GLY A 1 88 ? -2.243 3.652 -2.350 1.00 82.12 88 GLY A C 1
ATOM 682 O O . GLY A 1 88 ? -1.135 3.826 -2.835 1.00 82.12 88 GLY A O 1
ATOM 683 N N . MET A 1 89 ? -3.224 3.055 -3.029 1.00 85.00 89 MET A N 1
ATOM 684 C CA . MET A 1 89 ? -3.073 2.553 -4.401 1.00 85.00 89 MET A CA 1
ATOM 685 C C . MET A 1 89 ? -3.137 3.667 -5.455 1.00 85.00 89 MET A C 1
ATOM 687 O O . MET A 1 89 ? -2.576 3.537 -6.544 1.00 85.00 89 MET A O 1
ATOM 691 N N . LEU A 1 90 ? -3.864 4.743 -5.148 1.00 82.25 90 LEU A N 1
ATOM 692 C CA . LEU A 1 90 ? -4.254 5.779 -6.101 1.00 82.25 90 LEU A CA 1
ATOM 693 C C . LEU A 1 90 ? -3.074 6.463 -6.812 1.00 82.25 90 LEU A C 1
ATOM 695 O O . LEU A 1 90 ? -3.181 6.640 -8.022 1.00 82.25 90 LEU A O 1
ATOM 699 N N . PRO A 1 91 ? -1.953 6.808 -6.144 1.00 76.50 91 PRO A N 1
ATOM 700 C CA . PRO A 1 91 ? -0.808 7.428 -6.810 1.00 76.50 91 PRO A CA 1
ATOM 701 C C . PRO A 1 91 ? -0.243 6.572 -7.949 1.00 76.50 91 PRO A C 1
ATOM 703 O O . PRO A 1 91 ? -0.058 7.067 -9.057 1.00 76.50 91 PRO A O 1
ATOM 706 N N . ALA A 1 92 ? -0.048 5.273 -7.713 1.00 73.56 92 ALA A N 1
ATOM 707 C CA . ALA A 1 92 ? 0.475 4.357 -8.723 1.00 73.56 92 ALA A CA 1
ATOM 708 C C . ALA A 1 92 ? -0.542 4.084 -9.849 1.00 73.56 92 ALA A C 1
ATOM 710 O O . ALA A 1 92 ? -0.155 3.995 -11.014 1.00 73.56 92 ALA A O 1
ATOM 711 N N . TRP A 1 93 ? -1.843 4.028 -9.540 1.00 74.31 93 TRP A N 1
ATOM 712 C CA . TRP A 1 93 ? -2.895 3.942 -10.563 1.00 74.31 93 TRP A CA 1
ATOM 713 C C . TRP A 1 93 ? -2.997 5.202 -11.421 1.00 74.31 93 TRP A C 1
ATOM 715 O O . TRP A 1 93 ? -3.122 5.094 -12.638 1.00 74.31 93 TRP A O 1
ATOM 725 N N . LEU A 1 94 ? -2.921 6.386 -10.810 1.00 75.81 94 LEU A N 1
ATOM 726 C CA . LEU A 1 94 ? -2.915 7.663 -11.522 1.00 75.81 94 LEU A CA 1
ATOM 727 C C . LEU A 1 94 ? -1.716 7.726 -12.471 1.00 75.81 94 LEU A C 1
ATOM 729 O O . LEU A 1 94 ? -1.856 8.106 -13.628 1.00 75.81 94 LEU A O 1
ATOM 733 N N . LEU A 1 95 ? -0.553 7.289 -11.995 1.00 69.88 95 LEU A N 1
ATOM 734 C CA . LEU A 1 95 ? 0.667 7.245 -12.782 1.00 69.88 95 LEU A CA 1
ATOM 735 C C . LEU A 1 95 ? 0.560 6.246 -13.955 1.00 69.88 95 LEU A C 1
ATOM 737 O O . LEU A 1 95 ? 0.943 6.571 -15.078 1.00 69.88 95 LEU A O 1
ATOM 741 N N . CYS A 1 96 ? -0.034 5.067 -13.735 1.00 70.38 96 CYS A N 1
ATOM 742 C CA . CYS A 1 96 ? -0.330 4.101 -14.800 1.00 70.38 96 CYS A CA 1
ATOM 743 C C . CYS A 1 96 ? -1.344 4.650 -15.821 1.00 70.38 96 CYS A C 1
ATOM 745 O O . CYS A 1 96 ? -1.185 4.454 -17.024 1.00 70.38 96 CYS A O 1
ATOM 747 N N . LEU A 1 97 ? -2.377 5.366 -15.368 1.00 73.38 97 LEU A N 1
ATOM 748 C CA . LEU A 1 97 ? -3.358 6.005 -16.245 1.00 73.38 97 LEU A CA 1
ATOM 749 C C . LEU A 1 97 ? -2.697 7.088 -17.108 1.00 73.38 97 LEU A C 1
ATOM 751 O O . LEU A 1 97 ? -2.899 7.118 -18.322 1.00 73.38 97 LEU A O 1
ATOM 755 N N . LEU A 1 98 ? -1.862 7.939 -16.509 1.00 71.69 98 LEU A N 1
ATOM 756 C CA . LEU A 1 98 ? -1.115 8.967 -17.232 1.00 71.69 98 LEU A CA 1
ATOM 757 C C . LEU A 1 98 ? -0.220 8.352 -18.315 1.00 71.69 98 LEU A C 1
ATOM 759 O O . LEU A 1 98 ? -0.209 8.855 -19.434 1.00 71.69 98 LEU A O 1
ATOM 763 N N . LEU A 1 99 ? 0.437 7.220 -18.051 1.00 67.19 99 LEU A N 1
ATOM 764 C CA . LEU A 1 99 ? 1.163 6.491 -19.096 1.00 67.19 99 LEU A CA 1
ATOM 765 C C . LEU A 1 99 ? 0.280 6.046 -20.255 1.00 67.19 99 LEU A C 1
ATOM 767 O O . LEU A 1 99 ? 0.683 6.150 -21.410 1.00 67.19 99 LEU A O 1
ATOM 771 N N . THR A 1 100 ? -0.906 5.507 -19.962 1.00 67.50 100 THR A N 1
ATOM 772 C CA . THR A 1 100 ? -1.799 5.030 -21.026 1.00 67.50 100 THR A CA 1
ATOM 773 C C . THR A 1 100 ? -2.299 6.172 -21.906 1.00 67.50 100 THR A C 1
ATOM 775 O O . THR A 1 100 ? -2.427 5.993 -23.116 1.00 67.50 100 THR A O 1
ATOM 778 N N . LEU A 1 101 ? -2.529 7.349 -21.315 1.00 70.88 101 LEU A N 1
ATOM 779 C CA . LEU A 1 101 ? -2.991 8.546 -22.018 1.00 70.88 101 LEU A CA 1
ATOM 780 C C . LEU A 1 101 ? -1.862 9.236 -22.798 1.00 70.88 101 LEU A C 1
ATOM 782 O O . LEU A 1 101 ? -2.093 9.732 -23.895 1.00 70.88 101 LEU A O 1
ATOM 786 N N . PHE A 1 102 ? -0.640 9.232 -22.262 1.00 71.38 102 PHE A N 1
ATOM 787 C CA . PHE A 1 102 ? 0.527 9.909 -22.836 1.00 71.38 102 PHE A CA 1
ATOM 788 C C . PHE A 1 102 ? 1.591 8.920 -23.331 1.00 71.38 102 PHE A C 1
ATOM 790 O O . PHE A 1 102 ? 2.791 9.152 -23.182 1.00 71.38 102 PHE A O 1
ATOM 797 N N . ARG A 1 103 ? 1.149 7.814 -23.938 1.00 62.94 103 ARG A N 1
ATOM 798 C CA . ARG A 1 103 ? 1.999 6.676 -24.331 1.00 62.94 103 ARG A CA 1
ATOM 799 C C . ARG A 1 103 ? 3.146 7.029 -25.287 1.00 62.94 103 ARG A C 1
ATOM 801 O O . ARG A 1 103 ? 4.178 6.368 -25.250 1.00 62.94 103 ARG A O 1
ATOM 808 N N . ASP A 1 104 ? 2.970 8.066 -26.107 1.00 64.50 104 ASP A N 1
ATOM 809 C CA . ASP A 1 104 ? 3.931 8.500 -27.132 1.00 64.50 104 ASP A CA 1
ATOM 810 C C . ASP A 1 104 ? 4.842 9.649 -26.639 1.00 64.50 104 ASP A C 1
ATOM 812 O O . ASP A 1 104 ? 5.715 10.126 -27.362 1.00 64.50 104 ASP A O 1
ATOM 816 N N . SER A 1 105 ? 4.668 10.106 -25.391 1.00 69.69 105 SER A N 1
ATOM 817 C CA . SER A 1 105 ? 5.490 11.165 -24.803 1.00 69.69 105 SER A CA 1
ATOM 818 C C . SER A 1 105 ? 6.772 10.596 -24.197 1.00 69.69 105 SER A C 1
ATOM 820 O O . SER A 1 105 ? 6.748 9.946 -23.152 1.00 69.69 105 SER A O 1
ATOM 822 N N . VAL A 1 106 ? 7.912 10.920 -24.813 1.00 65.06 106 VAL A N 1
ATOM 823 C CA . VAL A 1 106 ? 9.261 10.586 -24.313 1.00 65.06 106 VAL A CA 1
ATOM 824 C C . VAL A 1 106 ? 9.475 11.108 -22.887 1.00 65.06 106 VAL A C 1
ATOM 826 O O . VAL A 1 106 ? 10.062 10.429 -22.046 1.00 65.06 106 VAL A O 1
ATOM 829 N N . LEU A 1 107 ? 8.948 12.299 -22.578 1.00 65.75 107 LEU A N 1
ATOM 830 C CA . LEU A 1 107 ? 9.010 12.865 -21.231 1.00 65.75 107 LEU A CA 1
ATOM 831 C C . LEU A 1 107 ? 8.237 11.999 -20.230 1.00 65.75 107 LEU A C 1
ATOM 833 O O . LEU A 1 107 ? 8.757 11.714 -19.158 1.00 65.75 107 LEU A O 1
ATOM 837 N N . MET A 1 108 ? 7.026 11.548 -20.575 1.00 63.12 108 MET A N 1
ATOM 838 C CA . MET A 1 108 ? 6.229 10.708 -19.675 1.00 63.12 108 MET A CA 1
ATOM 839 C C . MET A 1 108 ? 6.807 9.307 -19.513 1.00 63.12 108 MET A C 1
ATOM 841 O O . MET A 1 108 ? 6.751 8.772 -18.411 1.00 63.12 108 MET A O 1
ATOM 845 N N . GLN A 1 109 ? 7.424 8.744 -20.552 1.00 60.62 109 GLN A N 1
ATOM 846 C CA . GLN A 1 109 ? 8.151 7.478 -20.441 1.00 60.62 109 GLN A CA 1
ATOM 847 C C . GLN A 1 109 ? 9.330 7.603 -19.458 1.00 60.62 109 GLN A C 1
ATOM 849 O O . GLN A 1 109 ? 9.468 6.773 -18.564 1.00 60.62 109 GLN A O 1
ATOM 854 N N . ASN A 1 110 ? 10.111 8.687 -19.528 1.00 60.12 110 ASN A N 1
ATOM 855 C CA . ASN A 1 110 ? 11.250 8.915 -18.628 1.00 60.12 110 ASN A CA 1
ATOM 856 C C . ASN A 1 110 ? 10.843 9.316 -17.196 1.00 60.12 110 ASN A C 1
ATOM 858 O O . ASN A 1 110 ? 11.446 8.859 -16.229 1.00 60.12 110 ASN A O 1
ATOM 862 N N . VAL A 1 111 ? 9.809 10.145 -17.033 1.00 60.50 111 VAL A N 1
ATOM 863 C CA . VAL A 1 111 ? 9.292 10.561 -15.714 1.00 60.50 111 VAL A CA 1
ATOM 864 C C . VAL A 1 111 ? 8.604 9.396 -15.000 1.00 60.50 111 VAL A C 1
ATOM 866 O O . VAL A 1 111 ? 8.744 9.236 -13.787 1.00 60.50 111 VAL A O 1
ATOM 869 N N . PHE A 1 112 ? 7.916 8.527 -15.741 1.00 59.28 112 PHE A N 1
ATOM 870 C CA . PHE A 1 112 ? 7.383 7.286 -15.191 1.00 59.28 112 PHE A CA 1
ATOM 871 C C . PHE A 1 112 ? 8.487 6.360 -14.689 1.00 59.28 112 PHE A C 1
ATOM 873 O O . PHE A 1 112 ? 8.343 5.788 -13.611 1.00 59.28 112 PHE A O 1
ATOM 880 N N . LEU A 1 113 ? 9.596 6.288 -15.437 1.00 55.00 113 LEU A N 1
ATOM 881 C CA . LEU A 1 113 ? 10.836 5.603 -15.068 1.00 55.00 113 LEU A CA 1
ATOM 882 C C . LEU A 1 113 ? 11.578 6.230 -13.870 1.00 55.00 113 LEU A C 1
ATOM 884 O O . LEU A 1 113 ? 12.590 5.687 -13.441 1.00 55.00 113 LEU A O 1
ATOM 888 N N . LEU A 1 114 ? 11.052 7.295 -13.263 1.00 54.03 114 LEU A N 1
ATOM 889 C CA . LEU A 1 114 ? 11.566 7.869 -12.015 1.00 54.03 114 LEU A CA 1
ATOM 890 C C . LEU A 1 114 ? 10.595 7.727 -10.832 1.00 54.03 114 LEU A C 1
ATOM 892 O O . LEU A 1 114 ? 11.040 7.639 -9.694 1.00 54.03 114 LEU A O 1
ATOM 896 N N . LEU A 1 115 ? 9.280 7.693 -11.066 1.00 53.56 115 LEU A N 1
ATOM 897 C CA . LEU A 1 115 ? 8.266 7.790 -10.002 1.00 53.56 115 LEU A CA 1
ATOM 898 C C . LEU A 1 115 ? 7.741 6.446 -9.465 1.00 53.56 115 LEU A C 1
ATOM 900 O O . LEU A 1 115 ? 6.914 6.454 -8.560 1.00 53.56 115 LEU A O 1
ATOM 904 N N . ASN A 1 116 ? 8.185 5.311 -10.013 1.00 58.50 116 ASN A N 1
ATOM 905 C CA . ASN A 1 116 ? 7.675 3.974 -9.665 1.00 58.50 116 ASN A CA 1
ATOM 906 C C . ASN A 1 116 ? 8.822 2.956 -9.500 1.00 58.50 116 ASN A C 1
ATOM 908 O O . ASN A 1 116 ? 8.830 1.874 -10.096 1.00 58.50 116 ASN A O 1
ATOM 912 N N . ALA A 1 117 ? 9.884 3.367 -8.797 1.00 50.78 117 ALA A N 1
ATOM 913 C CA . AL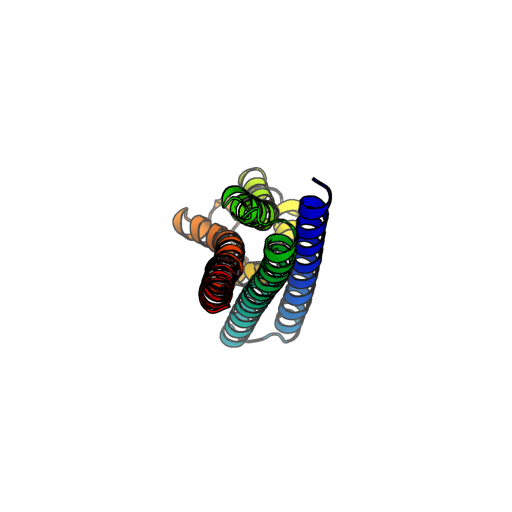A A 1 117 ? 11.235 2.798 -8.904 1.00 50.78 117 ALA A CA 1
ATOM 914 C C . ALA A 1 117 ? 11.379 1.274 -8.720 1.00 50.78 117 ALA A C 1
ATOM 916 O O . ALA A 1 117 ? 12.146 0.670 -9.475 1.00 50.78 117 ALA A O 1
ATOM 917 N N . PRO A 1 118 ? 10.661 0.604 -7.796 1.00 50.84 118 PRO A N 1
ATOM 918 C CA . PRO A 1 118 ? 10.785 -0.847 -7.659 1.00 50.84 118 PRO A CA 1
ATOM 919 C C . PRO A 1 118 ? 10.123 -1.584 -8.824 1.00 50.84 118 PRO A C 1
ATOM 921 O O . PRO A 1 118 ? 10.494 -2.710 -9.143 1.00 50.84 118 PRO A O 1
ATOM 924 N N . PHE A 1 119 ? 9.163 -0.949 -9.490 1.00 54.12 119 PHE A N 1
ATOM 925 C CA . PHE A 1 119 ? 8.423 -1.544 -10.590 1.00 54.12 119 PHE A CA 1
ATOM 926 C C . PHE A 1 119 ? 9.057 -1.232 -11.932 1.00 54.12 119 PHE A C 1
ATOM 928 O O . PHE A 1 119 ? 8.943 -2.042 -12.837 1.00 54.12 119 PHE A O 1
ATOM 935 N N . ILE A 1 120 ? 9.808 -0.138 -12.044 1.00 52.34 120 ILE A N 1
ATOM 936 C CA . ILE A 1 120 ? 10.621 0.227 -13.213 1.00 52.34 120 ILE A CA 1
ATOM 937 C C . ILE A 1 120 ? 11.591 -0.876 -13.620 1.00 52.34 120 ILE A C 1
ATOM 939 O O . ILE A 1 120 ? 11.707 -1.156 -14.810 1.00 52.34 120 ILE A O 1
ATOM 943 N N . GLY A 1 121 ? 12.204 -1.559 -12.651 1.00 52.50 121 GLY A N 1
ATOM 944 C CA . GLY A 1 121 ? 12.991 -2.762 -12.926 1.00 52.50 121 GLY A CA 1
ATOM 945 C C . GLY A 1 121 ? 12.159 -3.868 -13.586 1.00 52.50 121 GLY A C 1
ATOM 946 O O . GLY A 1 121 ? 12.644 -4.527 -14.494 1.00 52.50 121 GLY A O 1
ATOM 947 N N . LEU A 1 122 ? 10.888 -4.016 -13.201 1.00 55.19 122 LEU A N 1
ATOM 948 C CA . LEU A 1 122 ? 9.937 -4.975 -13.774 1.00 55.19 122 LEU A CA 1
ATOM 949 C C . LEU A 1 122 ? 9.548 -4.580 -15.206 1.00 55.19 122 LEU A C 1
ATOM 951 O O . LEU A 1 122 ? 9.533 -5.432 -16.085 1.00 55.19 122 LEU A O 1
ATOM 955 N N . TYR A 1 123 ? 9.315 -3.290 -15.473 1.00 55.84 123 TYR A N 1
ATOM 956 C CA . TYR A 1 123 ? 9.062 -2.796 -16.834 1.00 55.84 123 TYR A CA 1
ATOM 957 C C . TYR A 1 123 ? 10.292 -2.973 -17.732 1.00 55.84 123 TYR A C 1
ATOM 959 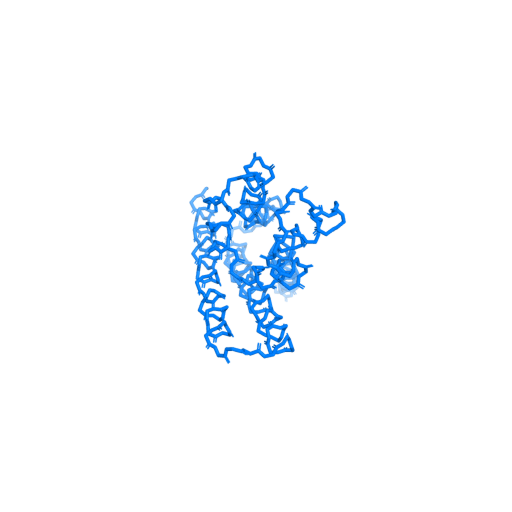O O . TYR A 1 123 ? 10.186 -3.552 -18.807 1.00 55.84 123 TYR A O 1
ATOM 967 N N . GLN A 1 124 ? 11.471 -2.525 -17.299 1.00 57.59 124 GLN A N 1
ATOM 968 C CA . GLN A 1 124 ? 12.694 -2.627 -18.102 1.00 57.59 124 GLN A CA 1
ATOM 969 C C . GLN A 1 124 ? 13.084 -4.079 -18.397 1.00 57.59 124 GLN A C 1
ATOM 971 O O . GLN A 1 124 ? 13.645 -4.348 -19.452 1.00 57.59 124 GLN A O 1
ATOM 976 N N . LEU A 1 125 ? 12.770 -5.006 -17.490 1.00 58.09 125 LEU A N 1
ATOM 977 C CA . LEU A 1 125 ? 13.088 -6.423 -17.641 1.00 58.09 125 LEU A CA 1
ATOM 978 C C . LEU A 1 125 ? 12.057 -7.194 -18.480 1.00 58.09 125 LEU A C 1
ATOM 980 O O . LEU A 1 125 ? 12.407 -8.212 -19.062 1.00 58.09 125 LEU A O 1
ATOM 984 N N . ILE A 1 126 ? 10.806 -6.724 -18.563 1.00 57.94 126 ILE A N 1
ATOM 985 C CA . ILE A 1 126 ? 9.784 -7.310 -19.449 1.00 57.94 126 ILE A CA 1
ATOM 986 C C . ILE A 1 126 ? 9.895 -6.752 -20.877 1.00 57.94 126 ILE A C 1
ATOM 988 O O . ILE A 1 126 ? 9.607 -7.477 -21.825 1.00 57.94 126 ILE A O 1
ATOM 992 N N . PHE A 1 127 ? 10.295 -5.484 -21.040 1.00 56.75 127 PHE A N 1
ATOM 993 C CA . PHE A 1 127 ? 10.234 -4.764 -22.324 1.00 56.75 127 PHE A CA 1
ATOM 994 C C . PHE A 1 127 ? 11.593 -4.532 -23.000 1.00 56.75 127 PHE A C 1
ATOM 996 O O . PHE A 1 127 ? 11.666 -3.743 -23.942 1.00 56.75 127 PHE A O 1
ATOM 1003 N N . ASP A 1 128 ? 12.673 -5.133 -22.483 1.00 58.00 128 ASP A N 1
ATOM 1004 C CA . ASP A 1 128 ? 14.070 -4.955 -22.930 1.00 58.00 128 ASP A CA 1
ATOM 1005 C C . ASP A 1 128 ? 14.519 -3.483 -23.095 1.00 58.00 128 ASP A C 1
ATOM 1007 O O . ASP A 1 128 ? 15.552 -3.186 -23.682 1.00 58.00 128 ASP A O 1
ATOM 1011 N N . GLY A 1 129 ? 13.755 -2.527 -22.553 1.00 56.25 129 GLY A N 1
ATOM 1012 C CA . GLY A 1 129 ? 14.030 -1.090 -22.603 1.00 56.25 129 GLY A CA 1
ATOM 1013 C C . GLY A 1 129 ? 13.950 -0.433 -23.988 1.00 56.25 129 GLY A C 1
ATOM 1014 O O . GLY A 1 129 ? 14.206 0.766 -24.078 1.00 56.25 129 GLY A O 1
ATOM 1015 N N . HIS A 1 130 ? 13.601 -1.173 -25.046 1.00 55.38 130 HIS A N 1
ATOM 1016 C CA . HIS A 1 130 ? 13.690 -0.691 -26.431 1.00 55.38 130 HIS A CA 1
ATOM 1017 C C . HIS A 1 130 ? 12.337 -0.432 -27.103 1.00 55.38 130 HIS A C 1
ATOM 1019 O O . HIS A 1 130 ? 12.278 0.348 -28.055 1.00 55.38 130 HIS A O 1
ATOM 1025 N N . GLU A 1 131 ? 11.248 -1.028 -26.612 1.00 56.06 131 GLU A N 1
ATOM 1026 C CA . GLU A 1 131 ? 9.926 -0.860 -27.218 1.00 56.06 131 GLU A CA 1
ATOM 1027 C C . GLU A 1 131 ? 9.091 0.228 -26.520 1.00 56.06 131 GLU A C 1
ATOM 1029 O O . GLU A 1 131 ? 9.039 0.287 -25.286 1.00 56.06 131 GLU A O 1
ATOM 1034 N N . PRO A 1 132 ? 8.387 1.093 -27.278 1.00 57.03 132 PRO A N 1
ATOM 1035 C CA . PRO A 1 132 ? 7.471 2.059 -26.688 1.00 57.03 132 PRO A CA 1
ATOM 1036 C C . PRO A 1 132 ? 6.328 1.328 -25.970 1.00 57.03 132 PRO A C 1
ATOM 1038 O O . PRO A 1 132 ? 5.821 0.312 -26.444 1.00 57.03 132 PRO A O 1
ATOM 1041 N N . PHE A 1 133 ? 5.845 1.874 -24.848 1.00 58.00 133 PHE A N 1
ATOM 1042 C CA . PHE A 1 133 ? 4.773 1.260 -24.042 1.00 58.00 133 PHE A CA 1
ATOM 1043 C C . PHE A 1 133 ? 3.489 0.963 -24.852 1.00 58.00 133 PHE A C 1
ATOM 1045 O O . PHE A 1 133 ? 2.703 0.078 -24.511 1.00 58.00 133 PHE A O 1
ATOM 1052 N N . SER A 1 134 ? 3.286 1.685 -25.959 1.00 54.53 134 SER A N 1
ATOM 1053 C CA . SER A 1 134 ? 2.204 1.510 -26.932 1.00 54.53 134 SER A CA 1
ATOM 1054 C C . SER A 1 134 ? 2.328 0.268 -27.830 1.00 54.53 134 SER A C 1
ATOM 1056 O O . SER A 1 134 ? 1.304 -0.163 -28.369 1.00 54.53 134 SER A O 1
ATOM 1058 N N . ALA A 1 135 ? 3.511 -0.343 -27.937 1.00 60.19 135 ALA A N 1
ATOM 1059 C CA . ALA A 1 135 ? 3.759 -1.602 -28.649 1.00 60.19 135 ALA A CA 1
ATOM 1060 C C . ALA A 1 135 ? 3.584 -2.841 -27.750 1.00 60.19 135 ALA A C 1
ATOM 1062 O O . ALA A 1 135 ? 3.310 -3.935 -28.233 1.00 60.19 135 ALA A O 1
ATOM 1063 N N . VAL A 1 136 ? 3.633 -2.648 -26.429 1.00 63.94 136 VAL A N 1
ATOM 1064 C CA . VAL A 1 136 ? 3.529 -3.724 -25.439 1.00 63.94 136 VAL A CA 1
ATOM 1065 C C . VAL A 1 136 ? 2.167 -4.448 -25.491 1.00 63.94 136 VAL A C 1
ATOM 1067 O O . VAL A 1 136 ? 1.135 -3.779 -25.388 1.00 63.94 136 VAL A O 1
ATOM 1070 N N . PRO A 1 137 ? 2.116 -5.791 -25.548 1.00 65.94 137 PRO A N 1
ATOM 1071 C CA . PRO A 1 137 ? 0.891 -6.585 -25.437 1.00 65.94 137 PRO A CA 1
ATOM 1072 C C . PRO A 1 137 ? 0.033 -6.261 -24.202 1.00 65.94 137 PRO A C 1
ATOM 1074 O O . PRO A 1 137 ? 0.545 -6.072 -23.098 1.00 65.94 137 PRO A O 1
ATOM 1077 N N . LEU A 1 138 ? -1.298 -6.299 -24.352 1.00 66.75 138 LEU A N 1
ATOM 1078 C CA . LEU A 1 138 ? -2.263 -6.000 -23.277 1.00 66.75 138 LEU A CA 1
ATOM 1079 C C . LEU A 1 138 ? -1.984 -6.784 -21.984 1.00 66.75 138 LEU A C 1
ATOM 1081 O O . LEU A 1 138 ? -2.045 -6.214 -20.901 1.00 66.75 138 LEU A O 1
ATOM 1085 N N . LEU A 1 139 ? -1.637 -8.070 -22.096 1.00 63.62 139 LEU A N 1
ATOM 1086 C CA . LEU A 1 139 ? -1.330 -8.924 -20.946 1.00 63.62 139 LEU A CA 1
ATOM 1087 C C . LEU A 1 139 ? -0.141 -8.389 -20.135 1.00 63.62 139 LEU A C 1
ATOM 1089 O O . LEU A 1 139 ? -0.195 -8.350 -18.910 1.00 63.62 139 LEU A O 1
ATOM 1093 N N . GLN A 1 140 ? 0.906 -7.915 -20.809 1.00 61.78 140 GLN A N 1
ATOM 1094 C CA . GLN A 1 140 ? 2.068 -7.337 -20.144 1.00 61.78 140 GLN A CA 1
ATOM 1095 C C . GLN A 1 140 ? 1.739 -5.965 -19.542 1.00 61.78 140 GLN A C 1
ATOM 1097 O O . GLN A 1 140 ? 2.202 -5.683 -18.445 1.00 61.78 140 GLN A O 1
ATOM 1102 N N . ARG A 1 141 ? 0.845 -5.177 -20.161 1.00 63.84 141 ARG A N 1
ATOM 1103 C CA . ARG A 1 141 ? 0.253 -3.959 -19.560 1.00 63.84 141 ARG A CA 1
ATOM 1104 C C . ARG A 1 141 ? -0.707 -4.228 -18.398 1.00 63.84 141 ARG A C 1
ATOM 1106 O O . ARG A 1 141 ? -1.135 -3.296 -17.736 1.00 63.84 141 ARG A O 1
ATOM 1113 N N . LEU A 1 142 ? -1.114 -5.468 -18.147 1.00 65.00 142 LEU A N 1
ATOM 1114 C CA . LEU A 1 142 ? -1.865 -5.803 -16.933 1.00 65.00 142 LEU A CA 1
ATOM 1115 C C . LEU A 1 142 ? -0.916 -6.107 -15.773 1.00 65.00 142 LEU A C 1
ATOM 1117 O O . LEU A 1 142 ? -1.224 -5.789 -14.625 1.00 65.00 142 LEU A O 1
ATOM 1121 N N . LEU A 1 143 ? 0.278 -6.633 -16.060 1.00 66.44 143 LEU A N 1
ATOM 1122 C CA . LEU A 1 143 ? 1.320 -6.854 -15.049 1.00 66.44 143 LEU A CA 1
ATOM 1123 C C . LEU A 1 143 ? 1.811 -5.538 -14.428 1.00 66.44 143 LEU A C 1
ATOM 1125 O O . LEU A 1 143 ? 2.255 -5.514 -13.285 1.00 66.44 143 LEU A O 1
ATOM 1129 N N . THR A 1 144 ? 1.642 -4.428 -15.140 1.00 62.66 144 THR A N 1
ATOM 1130 C CA . THR A 1 144 ? 1.954 -3.064 -14.692 1.00 62.66 144 THR A CA 1
ATOM 1131 C C . THR A 1 144 ? 0.976 -2.550 -13.628 1.00 62.66 144 THR A C 1
ATOM 1133 O O . THR A 1 144 ? 1.297 -1.621 -12.889 1.00 62.66 144 THR A O 1
ATOM 1136 N N . ALA A 1 145 ? -0.198 -3.182 -13.500 1.00 64.38 145 ALA A N 1
ATOM 1137 C CA . ALA A 1 145 ? -1.210 -2.884 -12.485 1.00 64.38 145 ALA A CA 1
ATOM 1138 C C . ALA A 1 145 ? -1.080 -3.747 -11.212 1.00 64.38 145 ALA A C 1
ATOM 1140 O O . ALA A 1 145 ? -1.660 -3.408 -10.179 1.00 64.38 145 ALA A O 1
ATOM 1141 N N . LEU A 1 146 ? -0.299 -4.835 -11.249 1.00 71.62 146 LEU A N 1
ATOM 1142 C CA . LEU A 1 146 ? 0.001 -5.670 -10.074 1.00 71.62 146 LEU A CA 1
ATOM 1143 C C . LEU A 1 146 ? 0.611 -4.866 -8.904 1.00 71.62 146 LEU A C 1
ATOM 1145 O O . LEU A 1 146 ? 0.178 -5.042 -7.766 1.00 71.62 146 LEU A O 1
ATOM 1149 N N . PRO A 1 147 ? 1.568 -3.958 -9.160 1.00 72.62 147 PRO A N 1
ATOM 1150 C CA . PRO A 1 147 ? 2.215 -3.122 -8.156 1.00 72.62 147 PRO A CA 1
ATOM 1151 C C . PRO A 1 147 ? 1.277 -2.379 -7.188 1.00 72.62 147 PRO A C 1
ATOM 1153 O O . PRO A 1 147 ? 1.318 -2.677 -5.991 1.00 72.62 147 PRO A O 1
ATOM 1156 N N . PRO A 1 148 ? 0.366 -1.493 -7.647 1.00 74.06 148 PRO A N 1
ATOM 1157 C CA . PRO A 1 148 ? -0.589 -0.863 -6.744 1.00 74.06 148 PRO A CA 1
ATOM 1158 C C . PRO A 1 148 ? -1.507 -1.870 -6.046 1.00 74.06 148 PRO A C 1
ATOM 1160 O O . PRO A 1 148 ? -1.862 -1.657 -4.889 1.00 74.06 148 PRO A O 1
ATOM 1163 N N . LEU A 1 149 ? -1.895 -2.975 -6.694 1.00 81.62 149 LEU A N 1
ATOM 1164 C CA . LEU A 1 149 ? -2.721 -4.003 -6.044 1.00 81.62 149 LEU A CA 1
ATOM 1165 C C . LEU A 1 149 ? -2.015 -4.609 -4.821 1.00 81.62 149 LEU A C 1
ATOM 1167 O O . LEU A 1 149 ? -2.663 -4.820 -3.794 1.00 81.62 149 LEU A O 1
ATOM 1171 N N . LEU A 1 150 ? -0.696 -4.820 -4.893 1.00 84.25 150 LEU A N 1
ATOM 1172 C CA . LEU A 1 150 ? 0.101 -5.316 -3.768 1.00 84.25 150 LEU A CA 1
ATOM 1173 C C . LEU A 1 150 ? 0.134 -4.321 -2.602 1.00 84.25 150 LEU A C 1
ATOM 1175 O O . LEU A 1 150 ? -0.018 -4.741 -1.456 1.00 84.25 150 LEU A O 1
ATOM 1179 N N . THR A 1 151 ? 0.251 -3.017 -2.868 1.00 86.06 151 THR A N 1
ATOM 1180 C CA . THR A 1 151 ? 0.175 -1.965 -1.838 1.00 86.06 151 THR A CA 1
ATOM 1181 C C . THR A 1 151 ? -1.164 -2.014 -1.099 1.00 86.06 151 THR A C 1
ATOM 1183 O O . THR A 1 151 ? -1.205 -2.067 0.132 1.00 86.06 151 THR A O 1
ATOM 1186 N N . GLY A 1 152 ? -2.278 -2.056 -1.838 1.00 87.94 152 GLY A N 1
ATOM 1187 C CA . GLY A 1 152 ? -3.618 -2.139 -1.251 1.00 87.94 152 GLY A CA 1
ATOM 1188 C C . GLY A 1 152 ? -3.841 -3.424 -0.453 1.00 87.94 152 GLY A C 1
ATOM 1189 O O . GLY A 1 152 ? -4.354 -3.383 0.670 1.00 87.94 152 GLY A O 1
ATOM 1190 N N . ALA A 1 153 ? -3.406 -4.560 -1.002 1.00 91.00 153 ALA A N 1
ATOM 1191 C CA . ALA A 1 153 ? -3.485 -5.856 -0.338 1.00 91.00 153 ALA A CA 1
ATOM 1192 C C . ALA A 1 153 ? -2.663 -5.880 0.959 1.00 91.00 153 ALA A C 1
ATOM 1194 O O . ALA A 1 153 ? -3.173 -6.318 1.989 1.00 91.00 153 ALA A O 1
ATOM 1195 N N . ALA A 1 154 ? -1.436 -5.350 0.943 1.00 91.88 154 ALA A N 1
ATOM 1196 C CA . ALA A 1 154 ? -0.569 -5.257 2.116 1.00 91.88 154 ALA A CA 1
ATOM 1197 C C . ALA A 1 154 ? -1.209 -4.427 3.237 1.00 91.88 154 ALA A C 1
ATOM 1199 O O . ALA A 1 154 ? -1.186 -4.831 4.402 1.00 91.88 154 ALA A O 1
ATOM 1200 N N . LEU A 1 155 ? -1.844 -3.303 2.887 1.00 91.94 155 LEU A N 1
ATOM 1201 C CA . LEU A 1 155 ? -2.543 -2.448 3.846 1.00 91.94 155 LEU A CA 1
ATOM 1202 C C . LEU A 1 155 ? -3.739 -3.163 4.488 1.00 91.94 155 LEU A C 1
ATOM 1204 O O . LEU A 1 155 ? -3.894 -3.143 5.710 1.00 91.94 155 LEU A O 1
ATOM 1208 N N . LEU A 1 156 ? -4.575 -3.835 3.693 1.00 94.19 156 LEU A N 1
ATOM 1209 C CA . LEU A 1 156 ? -5.727 -4.575 4.219 1.00 94.19 156 LEU A CA 1
ATOM 1210 C C . LEU A 1 156 ? -5.303 -5.792 5.049 1.00 94.19 156 LEU A C 1
ATOM 1212 O O . LEU A 1 156 ? -5.878 -6.032 6.115 1.00 94.19 156 LEU A O 1
ATOM 1216 N N . ALA A 1 157 ? -4.288 -6.528 4.591 1.00 94.19 157 ALA A N 1
ATOM 1217 C CA . ALA A 1 157 ? -3.743 -7.695 5.276 1.00 94.19 157 ALA A CA 1
ATOM 1218 C C . ALA A 1 157 ? -3.045 -7.327 6.593 1.00 94.19 157 ALA A C 1
ATOM 1220 O O . ALA A 1 157 ? -3.143 -8.079 7.560 1.00 94.19 157 ALA A O 1
ATOM 1221 N N . GLY A 1 158 ? -2.384 -6.169 6.664 1.00 92.38 158 GLY A N 1
ATOM 1222 C CA . GLY A 1 158 ? -1.800 -5.659 7.906 1.00 92.38 158 GLY A CA 1
ATOM 1223 C C . GLY A 1 158 ? -2.857 -5.170 8.890 1.00 92.38 158 GLY A C 1
ATOM 1224 O O . GLY A 1 158 ? -2.773 -5.448 10.086 1.00 92.38 158 GLY A O 1
ATOM 1225 N N . TYR A 1 159 ? -3.890 -4.486 8.393 1.00 95.62 159 TYR A N 1
ATOM 1226 C CA . TYR A 1 159 ? -4.895 -3.854 9.243 1.00 95.62 159 TYR A CA 1
ATOM 1227 C C . TYR A 1 159 ? -5.949 -4.837 9.773 1.00 95.62 159 TYR A C 1
ATOM 1229 O O . TYR A 1 159 ? -6.141 -4.957 10.985 1.00 95.62 159 TYR A O 1
ATOM 1237 N N . LEU A 1 160 ? -6.678 -5.526 8.883 1.00 94.12 160 LEU A N 1
ATOM 1238 C CA . LEU A 1 160 ? -7.918 -6.232 9.242 1.00 94.12 160 LEU A CA 1
ATOM 1239 C C . LEU A 1 160 ? -7.706 -7.377 10.244 1.00 94.12 160 LEU A C 1
ATOM 1241 O O . LEU A 1 160 ? -8.440 -7.422 11.237 1.00 94.12 160 LEU A O 1
ATOM 1245 N N . PRO A 1 161 ? -6.737 -8.294 10.050 1.00 93.94 161 PRO A N 1
ATOM 1246 C CA . PRO A 1 161 ? -6.491 -9.373 11.001 1.00 93.94 161 PRO A CA 1
ATOM 1247 C C . PRO A 1 161 ? -6.030 -8.835 12.356 1.00 93.94 161 PRO A C 1
ATOM 1249 O O . PRO A 1 161 ? -6.489 -9.317 13.392 1.00 93.94 161 PRO A O 1
ATOM 1252 N N . HIS A 1 162 ? -5.164 -7.817 12.353 1.00 93.31 162 HIS A N 1
ATOM 1253 C CA . HIS A 1 162 ? -4.627 -7.217 13.571 1.00 93.31 162 HIS A CA 1
ATOM 1254 C C . HIS A 1 162 ? -5.735 -6.541 14.394 1.00 93.31 162 HIS A C 1
ATOM 1256 O O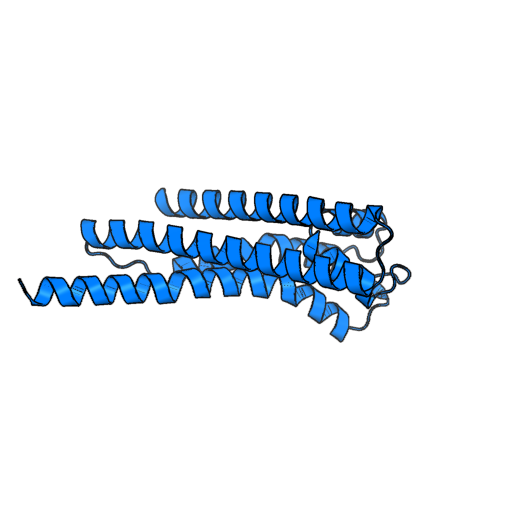 . HIS A 1 162 ? -5.895 -6.823 15.583 1.00 93.31 162 HIS A O 1
ATOM 1262 N N . TYR A 1 163 ? -6.579 -5.735 13.741 1.00 93.31 163 TYR A N 1
ATOM 1263 C CA . TYR A 1 163 ? -7.699 -5.055 14.388 1.00 93.31 163 TYR A CA 1
ATOM 1264 C C . TYR A 1 163 ? -8.736 -6.041 14.953 1.00 93.31 163 TYR A C 1
ATOM 1266 O O . TYR A 1 163 ? -9.124 -5.942 16.120 1.00 93.31 163 TYR A O 1
ATOM 1274 N N . ARG A 1 164 ? -9.138 -7.048 14.160 1.00 92.81 164 ARG A N 1
ATOM 1275 C CA . ARG A 1 164 ? -10.118 -8.071 14.577 1.00 92.81 164 ARG A CA 1
ATOM 1276 C C . ARG A 1 164 ? -9.637 -8.882 15.778 1.00 92.81 164 ARG A C 1
ATOM 1278 O O . ARG A 1 164 ? -10.394 -9.058 16.730 1.00 92.81 164 ARG A O 1
ATOM 1285 N N . ARG A 1 165 ? -8.378 -9.338 15.763 1.00 92.81 165 ARG A N 1
ATOM 1286 C CA . ARG A 1 165 ? -7.780 -10.078 16.889 1.00 92.81 165 ARG A CA 1
ATOM 1287 C C . ARG A 1 165 ? -7.748 -9.232 18.160 1.00 92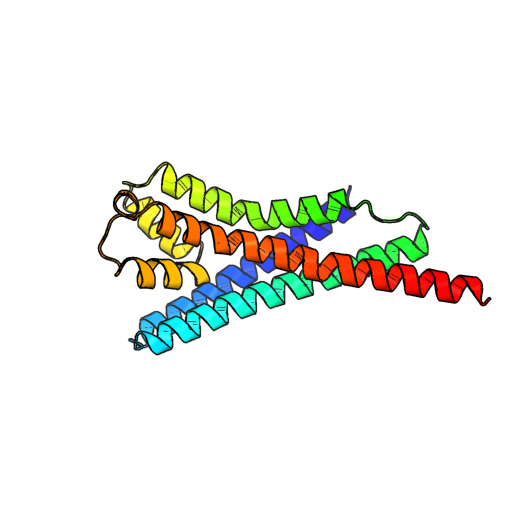.81 165 ARG A C 1
ATOM 1289 O O . ARG A 1 165 ? -8.078 -9.735 19.230 1.00 92.81 165 ARG A O 1
ATOM 1296 N N . GLY A 1 166 ? -7.407 -7.947 18.049 1.00 91.75 166 GLY A N 1
ATOM 1297 C CA . GLY A 1 166 ? -7.381 -7.053 19.204 1.00 91.75 166 GLY A CA 1
ATOM 1298 C C . GLY A 1 166 ? -8.761 -6.797 19.817 1.00 91.75 166 GLY A C 1
ATOM 1299 O O . GLY A 1 166 ? -8.868 -6.734 21.042 1.00 91.75 166 GLY A O 1
ATOM 1300 N N . ILE A 1 167 ? -9.814 -6.682 18.997 1.00 92.12 167 ILE A N 1
ATOM 1301 C CA . ILE A 1 167 ? -11.196 -6.540 19.488 1.00 92.12 167 ILE A CA 1
ATOM 1302 C C . ILE A 1 167 ? -11.645 -7.819 20.198 1.00 92.12 167 ILE A C 1
ATOM 1304 O O . ILE A 1 167 ? -12.147 -7.749 21.319 1.00 92.12 167 ILE A O 1
ATOM 1308 N N . ALA A 1 168 ? -11.423 -8.988 19.589 1.00 91.38 168 ALA A N 1
ATOM 1309 C CA . ALA A 1 168 ? -11.779 -10.271 20.194 1.00 91.38 168 ALA A CA 1
ATOM 1310 C C . ALA A 1 168 ? -11.079 -10.474 21.550 1.00 91.38 168 ALA A C 1
ATOM 1312 O O . ALA A 1 168 ? -11.715 -10.846 22.535 1.00 91.38 168 ALA A O 1
ATOM 1313 N N . ALA A 1 169 ? -9.785 -10.146 21.628 1.00 91.12 169 ALA A N 1
ATOM 1314 C CA . ALA A 1 169 ? -9.018 -10.211 22.869 1.00 91.12 169 ALA A CA 1
ATOM 1315 C C . ALA A 1 169 ? -9.530 -9.238 23.945 1.00 91.12 169 ALA A C 1
ATOM 1317 O O . ALA A 1 169 ? -9.447 -9.546 25.132 1.00 91.12 169 ALA A O 1
ATOM 1318 N N . TYR A 1 170 ? -10.050 -8.071 23.553 1.00 90.31 170 TYR A N 1
ATOM 1319 C CA . TYR A 1 170 ? -10.658 -7.125 24.487 1.00 90.31 170 TYR A CA 1
ATOM 1320 C C . TYR A 1 170 ? -11.959 -7.681 25.081 1.00 90.31 170 TYR A C 1
ATOM 1322 O O . TYR A 1 170 ? -12.090 -7.718 26.302 1.00 90.31 170 TYR A O 1
ATOM 1330 N N . HIS A 1 171 ? -12.861 -8.205 24.244 1.00 90.75 171 HIS A N 1
ATOM 1331 C CA . HIS A 1 171 ? -14.124 -8.788 24.713 1.00 90.75 171 HIS A CA 1
ATOM 1332 C C . HIS A 1 171 ? -13.931 -10.011 25.614 1.00 90.75 171 HIS A C 1
ATOM 1334 O O . HIS A 1 171 ? -14.606 -10.138 26.632 1.00 90.75 171 HIS A O 1
ATOM 1340 N N . ALA A 1 172 ? -12.972 -10.882 25.286 1.00 90.62 172 ALA A N 1
ATOM 1341 C CA . ALA A 1 172 ? -12.663 -12.055 26.104 1.00 90.62 172 ALA A CA 1
ATOM 1342 C C . ALA A 1 172 ? -12.123 -11.699 27.502 1.00 90.62 172 ALA A C 1
ATOM 1344 O O . ALA A 1 172 ? -12.218 -12.503 28.428 1.00 90.62 172 ALA A O 1
ATOM 1345 N N . ARG A 1 173 ? -11.521 -10.511 27.662 1.00 89.50 173 ARG A N 1
ATOM 1346 C CA . ARG A 1 173 ? -11.053 -10.011 28.963 1.00 89.50 173 ARG A CA 1
ATOM 1347 C C . ARG A 1 173 ? -12.176 -9.345 29.746 1.00 89.50 173 ARG A C 1
ATOM 1349 O O . ARG A 1 173 ? -12.273 -9.579 30.942 1.00 89.50 173 ARG A O 1
ATOM 1356 N N . SER A 1 174 ? -13.028 -8.565 29.082 1.00 83.88 174 SER A N 1
ATOM 1357 C CA . SER A 1 174 ? -14.163 -7.904 29.735 1.00 83.88 174 SER A CA 1
ATOM 1358 C C . SER A 1 174 ? -15.250 -8.874 30.201 1.00 83.88 174 SER A C 1
ATOM 1360 O O . SER A 1 174 ? -16.041 -8.506 31.047 1.00 83.88 174 SER A O 1
ATOM 1362 N N . SER A 1 175 ? -15.317 -10.094 29.658 1.00 82.12 175 SER A N 1
ATOM 1363 C CA . SER A 1 175 ? -16.275 -11.117 30.104 1.00 82.12 175 SER A CA 1
ATOM 1364 C C . SER A 1 175 ? -15.805 -11.926 31.322 1.00 82.12 175 SER A C 1
ATOM 1366 O O . SER A 1 175 ? -16.522 -12.820 31.759 1.00 82.12 175 SER A O 1
ATOM 1368 N N . ARG A 1 176 ? -14.573 -11.704 31.803 1.00 79.44 176 ARG A N 1
ATOM 1369 C CA . ARG A 1 176 ? -13.965 -12.444 32.927 1.00 79.44 176 ARG A CA 1
ATOM 1370 C C . ARG A 1 176 ? -13.860 -11.631 34.220 1.00 79.44 176 ARG A C 1
ATOM 1372 O O . ARG A 1 176 ? -13.501 -12.217 35.236 1.00 79.44 176 ARG A O 1
ATOM 1379 N N . GLY A 1 177 ? -14.081 -10.320 34.160 1.00 65.06 177 GLY A N 1
ATOM 1380 C CA . GLY A 1 177 ? -14.087 -9.418 35.315 1.00 65.06 177 GLY A CA 1
ATOM 1381 C C . GLY A 1 177 ? -15.481 -8.869 35.524 1.00 65.06 177 GLY A C 1
ATOM 1382 O O . GLY A 1 177 ? -15.843 -8.689 36.701 1.00 65.06 177 GLY A O 1
#